Protein AF-A0A5N6K8E7-F1 (afdb_monomer)

pLDDT: mean 76.75, std 20.37, range [37.25, 95.69]

Solvent-accessible surface area (backbone atoms only — not comparable to full-atom values): 8879 Å² total; per-residue (Å²): 125,66,76,24,47,34,39,30,27,50,100,86,43,79,49,29,54,37,64,64,71,48,76,58,95,88,42,59,27,37,45,57,89,37,38,53,58,94,35,49,40,82,49,96,51,68,50,82,40,100,66,43,31,47,34,38,27,22,25,38,51,51,99,93,47,75,40,77,63,37,27,38,28,19,80,59,35,32,84,90,31,50,93,46,49,50,16,40,30,63,41,67,92,77,29,54,70,47,72,46,71,40,80,44,68,73,56,53,55,51,51,53,54,55,64,63,69,74,60,88,85,82,91,79,85,88,78,85,78,84,85,82,81,90,85,86,88,84,90,79,85,85,82,88,135

Sequence (145 aa):
MPSGKATATVNGRTIAETDNWEVVEGNVYFPPSSVKQAMLSKTDHSTHCPWKGDASYYTITFDKTELKNAAWYYPTPFEKAENIKDYVAFYKNLVDVKAEEKPSSTYLVKKLLIANQSHPQGTWPIAIRTEESALPTFDSSRAHD

Organism: Monilinia laxa (NCBI:txid61186)

Radius of gyration: 26.15 Å; Cα contacts (8 Å, |Δi|>4): 228; chains: 1; bounding box: 75×60×58 Å

Secondary structure (DSSP, 8-state):
----EEEEEETTEEEEEES--EEETTEEEE-GGGB-GGGEEEEEEEEEETTTEEEEEEEEEETTEEEEEEEEEEEE--GGGGGGBT-EEE-TTTSEEEEE----HHHHHHHHHHHHHS-SS------------------------

Foldseek 3Di:
DQQKKKFKDAPRDTQFIDSDWDADPNWTWGAPVRGNCVQWDWDPDWDQDPQFGIKTFTWGHDDPDIRPSQKIAACPTDPVNVVRHNTITGDCVRIPIDIDGDPDVVNVVVVVVVVVVPDDDDDDDDDPDDDDDDDDDDDDDDDDD

InterPro domains:
  IPR007361 Domain of unknown function DUF427 [PF04248] (7-92)
  IPR038694 Superfamily of unknown function DUF427 [G3DSA:2.170.150.40] (2-99)

Mean predicted aligned error: 14.02 Å

Nearest PDB structures (foldseek):
  3djm-assembly5_E  TM=9.424E-01  e=2.5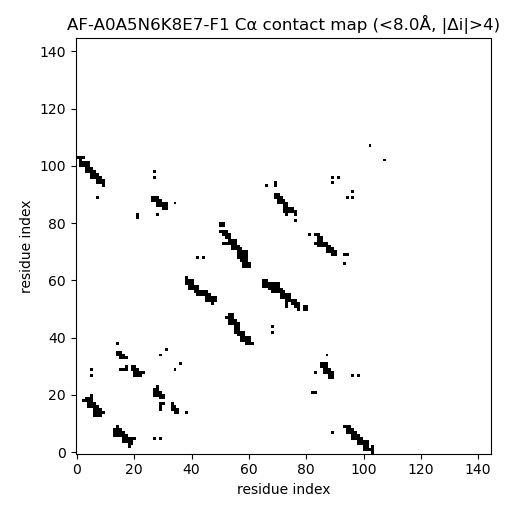10E-09  Cereibacter sphaeroides 2.4.1
  5ghv-assembly2_B  TM=3.524E-01  e=1.842E+00  Homo sapiens
  5tr6-assembly1_A  TM=5.517E-01  e=3.390E+00  Homo sapiens
  6zcs-assembly1_A  TM=5.738E-01  e=4.004E+00  Homo sapiens
  4i0s-assembly1_A  TM=5.413E-01  e=4.232E+00  Homo sapiens

Structure (mmCIF, N/CA/C/O backbone):
data_AF-A0A5N6K8E7-F1
#
_entry.id   AF-A0A5N6K8E7-F1
#
loop_
_atom_site.group_PDB
_atom_site.id
_atom_site.type_symbol
_atom_site.label_atom_id
_atom_site.label_alt_id
_atom_site.label_comp_id
_atom_site.label_asym_id
_atom_site.label_entity_id
_atom_site.label_seq_id
_atom_site.pdbx_PDB_ins_code
_atom_site.Cartn_x
_atom_site.Cartn_y
_atom_site.Cartn_z
_atom_site.occupancy
_atom_site.B_iso_or_equiv
_atom_site.auth_seq_id
_atom_site.auth_comp_id
_atom_site.auth_asym_id
_atom_site.auth_atom_id
_atom_site.pdbx_PDB_model_num
ATOM 1 N N . MET A 1 1 ? -6.939 -23.301 -1.308 1.00 45.84 1 MET A N 1
ATOM 2 C CA . MET A 1 1 ? -6.640 -21.857 -1.264 1.00 45.84 1 MET A CA 1
ATOM 3 C C . MET A 1 1 ? -6.804 -21.404 0.176 1.00 45.84 1 MET A C 1
ATOM 5 O O . MET A 1 1 ? -7.800 -21.811 0.775 1.00 45.84 1 MET A O 1
ATOM 9 N N . PRO A 1 2 ? -5.834 -20.700 0.779 1.00 49.16 2 PRO A N 1
ATOM 10 C CA . PRO A 1 2 ? -6.052 -20.104 2.093 1.00 49.16 2 PRO A CA 1
ATOM 11 C C . PRO A 1 2 ? -7.241 -19.140 1.975 1.00 49.16 2 PRO A C 1
ATOM 13 O O . PRO A 1 2 ? -7.201 -18.198 1.200 1.00 49.16 2 PRO A O 1
ATOM 16 N N . SER A 1 3 ? -8.342 -19.433 2.669 1.00 61.31 3 SER A N 1
ATOM 17 C CA . SER A 1 3 ? -9.577 -18.631 2.635 1.00 61.31 3 SER A CA 1
ATOM 18 C C . SER A 1 3 ? -9.526 -17.533 3.692 1.00 61.31 3 SER A C 1
ATOM 20 O O . SER A 1 3 ? -10.396 -17.430 4.557 1.00 61.31 3 SER A O 1
ATOM 22 N N . GLY A 1 4 ? -8.431 -16.784 3.691 1.00 76.50 4 GLY A N 1
ATOM 23 C CA . GLY A 1 4 ? -8.201 -15.724 4.652 1.00 76.50 4 GLY A CA 1
ATOM 24 C C . GLY A 1 4 ? -8.608 -14.349 4.131 1.00 76.50 4 GLY A C 1
ATOM 25 O O . GLY A 1 4 ? -9.130 -14.222 3.026 1.00 76.50 4 GLY A O 1
ATOM 26 N N . LYS A 1 5 ? -8.390 -13.320 4.945 1.00 89.19 5 LYS A N 1
ATOM 27 C CA . LYS A 1 5 ? -8.699 -11.932 4.598 1.00 89.19 5 LYS A CA 1
ATOM 28 C C . LYS A 1 5 ? -7.570 -11.025 5.063 1.00 89.19 5 LYS A C 1
ATOM 30 O O . LYS A 1 5 ? -7.159 -11.088 6.220 1.00 89.19 5 LYS A O 1
ATOM 35 N N . ALA A 1 6 ? -7.102 -10.164 4.171 1.00 92.25 6 ALA A N 1
ATOM 36 C CA . ALA A 1 6 ? -6.193 -9.085 4.493 1.00 92.25 6 ALA A CA 1
ATOM 37 C C . ALA A 1 6 ? -6.928 -7.744 4.456 1.00 92.25 6 ALA A C 1
ATOM 39 O O . ALA A 1 6 ? -7.671 -7.439 3.523 1.00 92.25 6 ALA A O 1
ATOM 40 N N . THR A 1 7 ? -6.696 -6.924 5.473 1.00 94.81 7 THR A N 1
ATOM 41 C CA . THR A 1 7 ? -7.268 -5.586 5.627 1.00 94.81 7 THR A CA 1
ATOM 42 C C . THR A 1 7 ? -6.200 -4.607 6.078 1.00 94.81 7 THR A C 1
ATOM 44 O O . THR A 1 7 ? -5.446 -4.891 7.008 1.00 94.81 7 THR A O 1
ATOM 47 N N . ALA A 1 8 ? -6.178 -3.436 5.453 1.00 94.62 8 ALA A N 1
ATOM 48 C CA . ALA A 1 8 ? -5.404 -2.285 5.887 1.00 94.62 8 ALA A CA 1
ATOM 49 C C . ALA A 1 8 ? -6.365 -1.165 6.304 1.00 94.62 8 ALA A C 1
ATOM 51 O O . ALA A 1 8 ? -7.261 -0.788 5.538 1.00 94.62 8 ALA A O 1
ATOM 52 N N . THR A 1 9 ? -6.190 -0.632 7.513 1.00 93.94 9 THR A N 1
ATOM 53 C CA . THR A 1 9 ? -7.042 0.423 8.072 1.00 93.94 9 THR A CA 1
ATOM 54 C C . THR A 1 9 ? -6.225 1.600 8.600 1.00 93.94 9 THR A C 1
ATOM 56 O O . THR A 1 9 ? -5.133 1.441 9.141 1.00 93.94 9 THR A O 1
ATOM 59 N N . VAL A 1 10 ? -6.775 2.805 8.445 1.00 91.31 10 VAL A N 1
ATOM 60 C CA . VAL A 1 10 ? -6.228 4.055 8.987 1.00 91.31 10 VAL A CA 1
ATOM 61 C C . VAL A 1 10 ? -7.325 4.714 9.808 1.00 91.31 10 VAL A C 1
ATOM 63 O O . VAL A 1 10 ? -8.428 4.920 9.302 1.00 91.31 10 VAL A O 1
ATOM 66 N N . ASN A 1 11 ? -7.056 5.004 11.087 1.00 87.69 11 ASN A N 1
ATOM 67 C CA . ASN A 1 11 ? -8.042 5.568 12.023 1.00 87.69 11 ASN A CA 1
ATOM 68 C C . ASN A 1 11 ? -9.398 4.821 12.015 1.00 87.69 11 ASN A C 1
ATOM 70 O O . ASN A 1 11 ? -10.461 5.432 12.098 1.00 87.69 11 ASN A O 1
ATOM 74 N N . GLY A 1 12 ? -9.370 3.492 11.856 1.00 87.38 12 GLY A N 1
ATOM 75 C CA . GLY A 1 12 ? -10.566 2.644 11.820 1.00 87.38 12 GLY A CA 1
ATOM 76 C C . GLY A 1 12 ? -11.328 2.605 10.487 1.00 87.38 12 GLY A C 1
ATOM 77 O O . GLY A 1 12 ? -12.317 1.882 10.399 1.00 87.38 12 GLY A O 1
ATOM 78 N N . ARG A 1 13 ? -10.893 3.313 9.430 1.00 89.81 13 ARG A N 1
ATOM 79 C CA . ARG A 1 13 ? -11.462 3.156 8.077 1.00 89.81 13 ARG A CA 1
ATOM 80 C C . ARG A 1 13 ? -10.570 2.294 7.191 1.00 89.81 13 ARG A C 1
ATOM 82 O O . ARG A 1 13 ? -9.359 2.485 7.118 1.00 89.81 13 ARG A O 1
ATOM 89 N N . T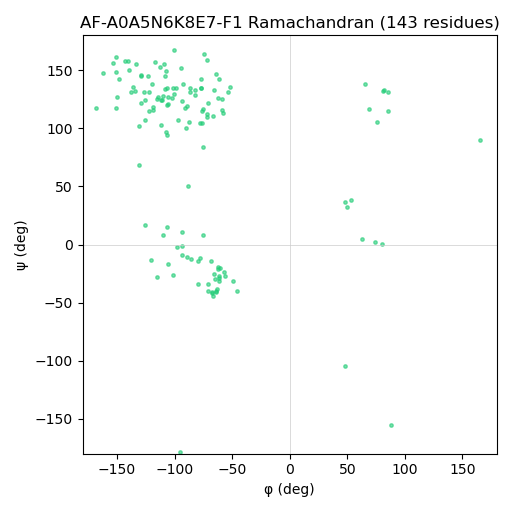HR A 1 14 ? -11.198 1.365 6.479 1.00 93.44 14 THR A N 1
ATOM 90 C CA . THR A 1 14 ? -10.534 0.456 5.540 1.00 93.44 14 THR A CA 1
ATOM 91 C C . THR A 1 14 ? -10.074 1.193 4.292 1.00 93.44 14 THR A C 1
ATOM 93 O O . THR A 1 14 ? -10.900 1.769 3.574 1.00 93.44 14 THR A O 1
ATOM 96 N N . ILE A 1 15 ? -8.771 1.128 4.023 1.00 93.88 15 ILE A N 1
ATOM 97 C CA . ILE A 1 15 ? -8.130 1.679 2.824 1.00 93.88 15 ILE A CA 1
ATOM 98 C C . ILE A 1 15 ? -7.818 0.596 1.785 1.00 93.88 15 ILE A C 1
ATOM 100 O O . ILE A 1 15 ? -7.795 0.892 0.593 1.00 93.88 15 ILE A O 1
ATOM 104 N N . ALA A 1 16 ? -7.635 -0.653 2.217 1.00 94.44 16 ALA A N 1
ATOM 105 C CA . ALA A 1 16 ? -7.494 -1.803 1.335 1.00 94.44 16 ALA A CA 1
ATOM 106 C C . ALA A 1 16 ? -8.075 -3.054 1.995 1.00 94.44 16 ALA A C 1
ATOM 108 O O . ALA A 1 16 ? -7.943 -3.239 3.207 1.00 94.44 16 ALA A O 1
ATOM 109 N N . GLU A 1 17 ? -8.721 -3.901 1.203 1.00 94.12 17 GLU A N 1
ATOM 110 C CA . GLU A 1 17 ? -9.298 -5.161 1.664 1.00 94.12 17 GLU A CA 1
ATOM 111 C C . GLU A 1 17 ? -9.281 -6.185 0.538 1.00 94.12 17 GLU A C 1
ATOM 113 O O . GLU A 1 17 ? -9.764 -5.906 -0.554 1.00 94.12 17 GLU A O 1
ATOM 118 N N . THR A 1 18 ? -8.725 -7.364 0.801 1.00 92.75 18 THR A N 1
ATOM 119 C CA . THR A 1 18 ? -8.586 -8.419 -0.202 1.00 92.75 18 THR A CA 1
ATOM 120 C C . THR A 1 18 ? -8.600 -9.796 0.449 1.00 92.75 18 THR A C 1
ATOM 122 O O . THR A 1 18 ? -8.139 -9.977 1.574 1.00 92.75 18 THR A O 1
ATOM 125 N N . ASP A 1 19 ? -9.108 -10.781 -0.269 1.00 89.56 19 ASP A N 1
ATOM 126 C CA . ASP A 1 19 ? -8.993 -12.211 0.016 1.00 89.56 19 ASP A CA 1
ATOM 127 C C . ASP A 1 19 ? -7.800 -12.853 -0.715 1.00 89.56 19 ASP A C 1
ATOM 129 O O . ASP A 1 19 ? -7.421 -13.982 -0.412 1.00 89.56 19 ASP A O 1
ATOM 133 N N . ASN A 1 20 ? -7.161 -12.109 -1.624 1.00 87.19 20 ASN A N 1
ATOM 134 C CA . ASN A 1 20 ? -5.932 -12.498 -2.308 1.00 87.19 20 ASN A CA 1
ATOM 135 C C . ASN A 1 20 ? -4.825 -11.460 -2.062 1.00 87.19 20 ASN A C 1
ATOM 137 O O . ASN A 1 20 ? -4.964 -10.301 -2.465 1.00 87.19 20 ASN A O 1
ATOM 141 N N . TRP A 1 21 ? -3.753 -11.855 -1.378 1.00 91.50 21 TRP A N 1
ATOM 142 C CA . TRP A 1 21 ? -2.602 -11.004 -1.070 1.00 91.50 21 TRP A CA 1
ATOM 143 C C . TRP A 1 21 ? -1.306 -11.806 -1.136 1.00 91.50 21 TRP A C 1
ATOM 145 O O . TRP A 1 21 ? -1.295 -13.019 -0.936 1.00 91.50 21 TRP A O 1
ATOM 155 N N . GLU A 1 22 ? -0.202 -11.097 -1.333 1.00 90.38 22 GLU A N 1
ATOM 156 C CA . GLU A 1 22 ? 1.141 -11.671 -1.327 1.00 90.38 22 GLU A CA 1
ATOM 157 C C . GLU A 1 22 ? 1.882 -11.243 -0.057 1.00 90.38 22 GLU A C 1
ATOM 159 O O . GLU A 1 22 ? 1.699 -10.128 0.440 1.00 90.38 22 GLU A O 1
ATOM 164 N N . VAL A 1 23 ? 2.728 -12.115 0.495 1.00 89.25 23 VAL A N 1
ATOM 165 C CA . VAL A 1 23 ? 3.568 -11.779 1.655 1.00 89.25 23 VAL A CA 1
ATOM 166 C C . VAL A 1 23 ? 5.032 -11.906 1.276 1.00 89.25 23 VAL A C 1
ATOM 168 O O . VAL A 1 23 ? 5.520 -13.000 1.006 1.00 89.25 23 VAL A O 1
ATOM 171 N N . VAL A 1 24 ? 5.756 -10.787 1.306 1.00 87.75 24 VAL A N 1
ATOM 172 C CA . VAL A 1 24 ? 7.191 -10.745 0.991 1.00 87.75 24 VAL A CA 1
ATOM 173 C C . VAL A 1 24 ? 7.928 -10.013 2.105 1.00 87.75 24 VAL A C 1
ATOM 175 O O . VAL A 1 24 ? 7.618 -8.862 2.418 1.00 87.75 24 VAL A O 1
ATOM 178 N N . GLU A 1 25 ? 8.900 -10.689 2.723 1.00 86.06 25 GLU A N 1
ATOM 179 C CA . GLU A 1 25 ? 9.685 -10.170 3.860 1.00 86.06 25 GLU A CA 1
ATOM 180 C C . GLU A 1 25 ? 8.801 -9.661 5.014 1.00 86.06 25 GLU A C 1
ATOM 182 O O . GLU A 1 25 ? 9.053 -8.624 5.623 1.00 86.06 25 GLU A O 1
ATOM 187 N N . GLY A 1 26 ? 7.701 -10.372 5.281 1.00 85.75 26 GLY A N 1
ATOM 188 C CA . GLY A 1 26 ? 6.741 -10.012 6.325 1.00 85.75 26 GLY A CA 1
ATOM 189 C C . GLY A 1 26 ? 5.841 -8.820 5.987 1.00 85.75 26 GLY A C 1
ATOM 190 O O . GLY A 1 26 ? 5.014 -8.447 6.821 1.00 85.75 26 GLY A O 1
ATOM 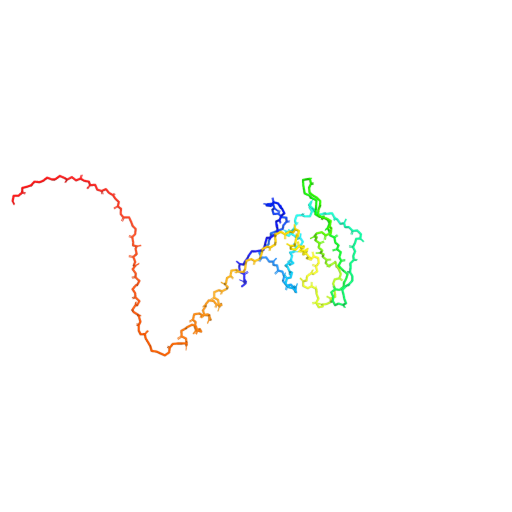191 N N . ASN A 1 27 ? 5.952 -8.230 4.794 1.00 91.25 27 ASN A N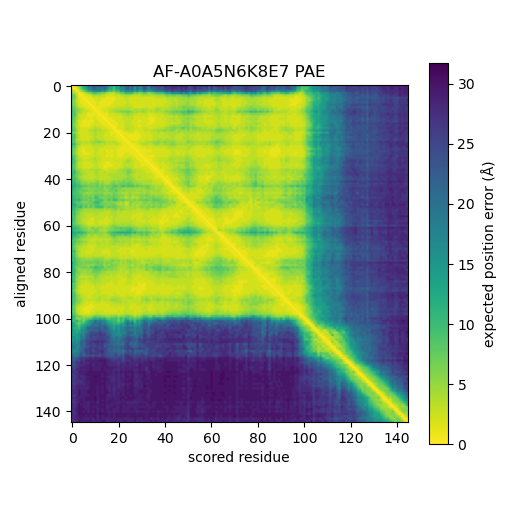 1
ATOM 192 C CA . ASN A 1 27 ? 5.050 -7.184 4.315 1.00 91.25 27 ASN A CA 1
ATOM 193 C C . ASN A 1 27 ? 3.904 -7.795 3.514 1.00 91.25 27 ASN A C 1
ATOM 195 O O . ASN A 1 27 ? 4.128 -8.700 2.715 1.00 91.25 27 ASN A O 1
ATOM 199 N N . VAL A 1 28 ? 2.695 -7.284 3.738 1.00 92.50 28 VAL A N 1
ATOM 200 C CA . VAL A 1 28 ? 1.480 -7.709 3.039 1.00 92.50 28 VAL A CA 1
ATOM 201 C C . VAL A 1 28 ? 1.272 -6.790 1.843 1.00 92.50 28 VAL A C 1
ATOM 203 O O . VAL A 1 28 ? 1.194 -5.571 2.006 1.00 92.50 28 VAL A O 1
ATOM 206 N N . TYR A 1 29 ? 1.191 -7.389 0.664 1.00 93.06 29 TYR A N 1
ATOM 207 C CA . TYR A 1 29 ? 1.018 -6.728 -0.619 1.00 93.06 29 TYR A CA 1
ATOM 208 C C . TYR A 1 29 ? -0.414 -6.940 -1.096 1.00 93.06 29 TYR A C 1
ATOM 210 O O . TYR A 1 29 ? -0.866 -8.072 -1.276 1.00 93.06 29 TYR A O 1
ATOM 218 N N . PHE A 1 30 ? -1.122 -5.835 -1.294 1.00 94.69 30 PHE A N 1
ATOM 219 C CA . PHE A 1 30 ? -2.509 -5.802 -1.731 1.00 94.69 30 PHE A CA 1
ATOM 220 C C . PHE A 1 30 ? -2.564 -5.546 -3.238 1.00 94.69 30 PHE A C 1
ATOM 222 O O . PHE A 1 30 ? -1.882 -4.633 -3.711 1.00 94.69 30 PHE A O 1
ATOM 229 N N . PRO A 1 31 ? -3.385 -6.283 -4.001 1.00 93.62 31 PRO A N 1
ATOM 230 C CA . PRO A 1 31 ? -3.546 -6.011 -5.419 1.00 93.62 31 PRO A CA 1
ATOM 231 C C . PRO A 1 31 ? -4.167 -4.620 -5.616 1.00 93.62 31 PRO A C 1
ATOM 233 O O . PRO A 1 31 ? -5.002 -4.193 -4.810 1.00 93.62 31 PRO A O 1
ATOM 236 N N . PRO A 1 32 ? -3.809 -3.903 -6.693 1.00 91.75 32 PRO A N 1
ATOM 237 C CA . PRO A 1 32 ? -4.222 -2.515 -6.893 1.00 91.75 32 PRO A CA 1
ATOM 238 C C . PRO A 1 32 ? -5.746 -2.346 -6.991 1.00 91.75 32 PRO A C 1
ATOM 240 O O . PRO A 1 32 ? -6.268 -1.303 -6.608 1.00 91.75 32 PRO A O 1
ATOM 243 N N . SER A 1 33 ? -6.468 -3.379 -7.440 1.00 92.31 33 SER A N 1
ATOM 244 C CA . SER A 1 33 ? -7.938 -3.418 -7.494 1.00 92.31 33 SER A CA 1
ATOM 245 C C . SER A 1 33 ? -8.609 -3.387 -6.120 1.00 92.31 33 SER A C 1
ATOM 247 O O . SER A 1 33 ? -9.752 -2.957 -5.999 1.00 92.31 33 SER A O 1
ATOM 249 N N . SER A 1 34 ? -7.905 -3.848 -5.089 1.00 93.50 34 SER A N 1
ATOM 250 C CA . SER A 1 34 ? -8.408 -3.981 -3.720 1.00 93.50 34 SER A CA 1
ATOM 251 C C . SER A 1 34 ? -8.092 -2.764 -2.848 1.00 93.50 34 SER A C 1
ATOM 253 O O . SER A 1 34 ? -8.453 -2.719 -1.670 1.00 93.50 34 SER A O 1
ATOM 255 N N . VAL A 1 35 ? -7.392 -1.776 -3.410 1.00 94.44 35 VAL A N 1
ATOM 256 C CA . VAL A 1 35 ? -6.899 -0.587 -2.717 1.00 94.44 35 VAL A CA 1
ATOM 257 C C . VAL A 1 35 ? -7.709 0.630 -3.151 1.00 94.44 35 VAL A C 1
ATOM 259 O O . VAL A 1 35 ? -7.923 0.873 -4.338 1.00 94.44 35 VAL A O 1
ATOM 262 N N . LYS A 1 36 ? -8.137 1.453 -2.192 1.00 93.38 36 LYS A N 1
ATOM 263 C CA . LYS A 1 36 ? -8.870 2.694 -2.466 1.00 93.38 36 LYS A CA 1
ATOM 264 C C . LYS A 1 36 ? -7.925 3.777 -2.979 1.00 93.38 36 LYS A C 1
ATOM 266 O O . LYS A 1 36 ? -7.494 4.645 -2.224 1.00 93.38 36 LYS A O 1
ATOM 271 N N . GLN A 1 37 ? -7.652 3.758 -4.282 1.00 89.00 37 GLN A N 1
ATOM 272 C CA . GLN A 1 37 ? -6.769 4.726 -4.945 1.00 89.00 37 GLN A CA 1
ATOM 273 C C . GLN A 1 37 ? -7.189 6.189 -4.738 1.00 89.00 37 GLN A C 1
ATOM 275 O O . GLN A 1 37 ? -6.332 7.058 -4.708 1.00 89.00 37 GLN A O 1
ATOM 280 N N . ALA A 1 38 ? -8.477 6.469 -4.509 1.00 90.19 38 ALA A N 1
ATOM 281 C CA . ALA A 1 38 ? -8.963 7.816 -4.191 1.00 90.19 38 ALA A CA 1
ATOM 282 C C . ALA A 1 38 ? -8.355 8.416 -2.904 1.00 90.19 38 ALA A C 1
ATOM 284 O O . ALA A 1 38 ? -8.397 9.626 -2.716 1.00 90.19 38 ALA A O 1
ATOM 285 N N . MET A 1 39 ? -7.810 7.578 -2.015 1.00 88.88 39 MET A N 1
ATOM 286 C CA . MET A 1 39 ? -7.132 7.996 -0.783 1.00 88.88 39 MET A CA 1
ATOM 287 C C . MET A 1 39 ? -5.605 8.035 -0.940 1.00 88.88 39 MET A C 1
ATOM 289 O O . MET A 1 39 ? -4.904 8.375 0.010 1.00 88.88 39 MET A O 1
ATOM 293 N N . LEU A 1 40 ? -5.078 7.657 -2.109 1.00 91.56 40 LEU A N 1
ATOM 294 C CA . LEU A 1 40 ? -3.649 7.581 -2.390 1.00 91.56 40 LEU A CA 1
ATOM 295 C C . LEU A 1 40 ? -3.236 8.682 -3.362 1.00 91.56 40 LEU A C 1
ATOM 297 O O . LEU A 1 40 ? -3.765 8.794 -4.464 1.00 91.56 40 LEU A O 1
ATOM 301 N N . SER A 1 41 ? -2.216 9.440 -2.981 1.00 91.94 41 SER A N 1
ATOM 302 C CA . SER A 1 41 ? -1.570 10.429 -3.839 1.00 91.94 41 SER A CA 1
ATOM 303 C C . SER A 1 41 ? -0.164 9.958 -4.180 1.00 91.94 41 SER A C 1
ATOM 305 O O . SER A 1 41 ? 0.618 9.660 -3.276 1.00 91.94 41 SER A O 1
ATOM 307 N N . LYS A 1 42 ? 0.164 9.866 -5.474 1.00 90.25 42 LYS A N 1
ATOM 308 C CA . LYS A 1 42 ? 1.527 9.535 -5.922 1.00 90.25 42 LYS A CA 1
ATOM 309 C C . LYS A 1 42 ? 2.503 10.599 -5.440 1.00 90.25 42 LYS A C 1
ATOM 311 O O . LYS A 1 42 ? 2.167 11.781 -5.429 1.00 90.25 42 LYS A O 1
ATOM 316 N N . THR A 1 43 ? 3.699 10.172 -5.065 1.00 90.81 43 THR A N 1
ATOM 317 C CA . THR A 1 43 ? 4.808 11.075 -4.764 1.00 90.81 43 THR A CA 1
ATOM 318 C C . THR A 1 43 ? 5.939 10.836 -5.756 1.00 90.81 43 THR A C 1
ATOM 320 O O . THR A 1 43 ? 6.060 9.750 -6.319 1.00 90.81 43 THR A O 1
ATOM 323 N N . ASP A 1 44 ? 6.802 11.834 -5.937 1.00 88.69 44 ASP A N 1
ATOM 324 C CA . ASP A 1 44 ? 8.045 11.689 -6.711 1.00 88.69 44 ASP A CA 1
ATOM 325 C C . ASP A 1 44 ? 9.130 10.919 -5.934 1.00 88.69 44 ASP A C 1
ATOM 327 O O . ASP A 1 44 ? 10.292 10.869 -6.334 1.00 88.69 44 ASP A O 1
ATOM 331 N N . HIS A 1 45 ? 8.779 10.348 -4.776 1.00 90.00 45 HIS A N 1
ATOM 332 C CA . HIS A 1 45 ? 9.710 9.589 -3.963 1.00 90.00 45 HIS A CA 1
ATOM 333 C C . HIS A 1 45 ? 9.816 8.161 -4.492 1.00 90.00 45 HIS A C 1
ATOM 335 O O . HIS A 1 45 ? 8.811 7.459 -4.635 1.00 90.00 45 HIS A O 1
ATOM 341 N N . SER A 1 46 ? 11.050 7.722 -4.720 1.00 91.31 46 SER A N 1
ATOM 342 C CA . SER A 1 46 ? 11.363 6.351 -5.095 1.00 91.31 46 SER A CA 1
ATOM 343 C C . SER A 1 46 ? 12.612 5.852 -4.381 1.00 91.31 46 SER A C 1
ATOM 345 O O . SER A 1 46 ? 13.526 6.625 -4.084 1.00 91.31 46 SER A O 1
ATOM 347 N N . THR A 1 47 ? 12.673 4.549 -4.126 1.00 91.62 47 THR A N 1
ATOM 348 C CA . THR A 1 47 ? 13.854 3.887 -3.561 1.00 91.62 47 THR A CA 1
ATOM 349 C C . THR A 1 47 ? 14.223 2.673 -4.397 1.00 91.62 47 THR A C 1
ATOM 351 O O . THR A 1 47 ? 13.358 1.996 -4.944 1.00 91.62 47 THR A O 1
ATOM 354 N N . HIS A 1 48 ? 15.519 2.394 -4.509 1.00 90.31 48 HIS A N 1
ATOM 355 C CA . HIS A 1 48 ? 16.009 1.292 -5.328 1.00 90.31 48 HIS A CA 1
ATOM 356 C C . HIS A 1 48 ? 16.357 0.078 -4.465 1.00 90.31 48 HIS A C 1
ATOM 358 O O . HIS A 1 48 ? 17.102 0.190 -3.489 1.00 90.31 48 HIS A O 1
ATOM 364 N N . CYS A 1 49 ? 15.844 -1.092 -4.841 1.00 88.44 49 CYS A N 1
ATOM 365 C CA . CYS A 1 49 ? 16.135 -2.368 -4.199 1.00 88.44 49 CYS A CA 1
ATOM 366 C C . CYS A 1 49 ? 16.881 -3.295 -5.179 1.00 88.44 49 CYS A C 1
ATOM 368 O O . CYS A 1 49 ? 16.319 -3.616 -6.227 1.00 88.44 49 CYS A O 1
ATOM 370 N N . PRO A 1 50 ? 18.066 -3.838 -4.823 1.00 86.25 50 PRO A N 1
ATOM 371 C CA . PRO A 1 50 ? 18.925 -4.589 -5.753 1.00 86.25 50 PRO A CA 1
ATOM 372 C C . PRO A 1 50 ? 18.279 -5.806 -6.422 1.00 86.25 50 PRO A C 1
ATOM 374 O O . PRO A 1 50 ? 18.745 -6.261 -7.461 1.00 86.25 50 PRO A O 1
ATOM 377 N N . TRP A 1 51 ? 17.237 -6.373 -5.812 1.00 85.62 51 TRP A N 1
ATOM 378 C CA . TRP A 1 51 ? 16.568 -7.574 -6.310 1.00 85.62 51 TRP A CA 1
ATOM 379 C C . TRP A 1 51 ? 15.081 -7.381 -6.618 1.00 85.62 51 TRP A C 1
ATOM 381 O O . TRP A 1 51 ? 14.497 -8.240 -7.273 1.00 85.62 51 TRP A O 1
ATOM 391 N N . LYS A 1 52 ? 14.477 -6.272 -6.173 1.00 83.44 52 LYS A N 1
ATOM 392 C CA . LYS A 1 52 ? 13.057 -5.967 -6.412 1.00 83.44 52 LYS A CA 1
ATOM 393 C C . LYS A 1 52 ? 12.841 -4.885 -7.462 1.00 83.44 52 LYS A C 1
ATOM 395 O O . LYS A 1 52 ? 11.731 -4.791 -7.955 1.00 83.44 52 LYS A O 1
ATOM 400 N N . GLY A 1 53 ? 13.859 -4.095 -7.799 1.00 90.81 53 GLY A N 1
ATOM 401 C CA . GLY A 1 53 ? 13.728 -2.931 -8.675 1.00 90.81 53 GLY A CA 1
ATOM 402 C C . GLY A 1 53 ? 13.367 -1.660 -7.905 1.00 90.81 53 GLY A C 1
ATOM 403 O O . GLY A 1 53 ? 13.663 -1.532 -6.712 1.00 90.81 53 GLY A O 1
ATOM 404 N N . ASP A 1 54 ? 12.738 -0.714 -8.597 1.00 92.00 54 ASP A N 1
ATOM 405 C CA . ASP A 1 54 ? 12.417 0.611 -8.067 1.00 92.00 54 ASP A CA 1
ATOM 406 C C . ASP A 1 54 ? 11.051 0.627 -7.374 1.00 92.00 54 ASP A C 1
ATOM 408 O O . ASP A 1 54 ? 10.013 0.359 -7.981 1.00 92.00 54 ASP A O 1
ATOM 412 N N . ALA A 1 55 ? 11.051 0.949 -6.083 1.00 92.81 55 ALA A N 1
ATOM 413 C CA . ALA A 1 55 ? 9.846 1.198 -5.312 1.00 92.81 55 ALA A CA 1
ATOM 414 C C . ALA A 1 55 ? 9.386 2.637 -5.543 1.00 92.81 55 ALA A C 1
ATOM 416 O O . ALA A 1 55 ? 10.176 3.571 -5.433 1.00 92.81 55 ALA A O 1
ATOM 417 N N . SER A 1 56 ? 8.101 2.818 -5.810 1.00 94.81 56 SER A N 1
ATOM 418 C CA . SER A 1 56 ? 7.416 4.109 -5.842 1.00 94.81 56 SER A CA 1
ATOM 419 C C . SER A 1 56 ? 6.516 4.243 -4.618 1.00 94.81 56 SER A C 1
ATOM 421 O O . SER A 1 56 ? 5.998 3.243 -4.120 1.00 94.81 56 SER A O 1
ATOM 423 N N . TYR A 1 57 ? 6.310 5.466 -4.133 1.00 95.12 57 TYR A N 1
ATOM 424 C CA . TYR A 1 57 ? 5.573 5.709 -2.892 1.00 95.12 57 TYR A CA 1
ATOM 425 C C . TYR A 1 57 ? 4.241 6.429 -3.122 1.00 95.12 57 TYR A C 1
ATOM 427 O O . TYR A 1 57 ? 4.048 7.182 -4.080 1.00 95.12 57 TYR A O 1
ATOM 435 N N . TYR A 1 58 ? 3.310 6.186 -2.203 1.00 94.44 58 TYR A N 1
ATOM 436 C CA . TYR A 1 58 ? 2.052 6.904 -2.082 1.00 94.44 58 TYR A CA 1
ATOM 437 C C . TYR A 1 58 ? 1.962 7.577 -0.714 1.00 94.44 58 TYR A C 1
ATOM 439 O O . TYR A 1 58 ? 2.267 6.988 0.327 1.00 94.44 58 TYR A O 1
ATOM 447 N N . THR A 1 59 ? 1.468 8.807 -0.720 1.00 93.62 59 THR A N 1
ATOM 448 C CA . THR A 1 59 ? 0.954 9.483 0.469 1.00 93.62 59 THR A CA 1
ATOM 449 C C . THR A 1 59 ? -0.514 9.120 0.639 1.00 93.62 59 THR A C 1
ATOM 451 O O . THR A 1 59 ? -1.285 9.197 -0.317 1.00 93.62 59 THR A O 1
ATOM 454 N N . ILE A 1 60 ? -0.903 8.714 1.847 1.00 92.44 60 ILE A N 1
ATOM 455 C CA . ILE A 1 60 ? -2.302 8.425 2.170 1.00 92.44 60 ILE A CA 1
ATOM 456 C C . ILE A 1 60 ? -2.923 9.709 2.702 1.00 92.44 60 ILE A C 1
ATOM 458 O O . ILE A 1 60 ? -2.503 10.213 3.745 1.00 92.44 60 ILE A O 1
ATOM 462 N N . THR A 1 61 ? -3.928 10.223 2.006 1.00 90.25 61 THR A N 1
ATOM 463 C CA . THR A 1 61 ? -4.676 11.406 2.429 1.00 90.25 61 THR A CA 1
ATOM 464 C C . THR A 1 61 ? -6.085 10.986 2.791 1.00 90.25 61 THR A C 1
ATOM 466 O O . THR A 1 61 ? -6.798 10.362 2.005 1.00 90.25 61 THR A O 1
ATOM 469 N N . PHE A 1 62 ? -6.487 11.314 4.011 1.00 84.25 62 PHE A N 1
ATOM 470 C CA . PHE A 1 62 ? -7.746 10.860 4.559 1.00 84.25 62 PHE A CA 1
ATOM 471 C C . PHE A 1 62 ? -8.306 11.866 5.566 1.00 84.25 62 PHE A C 1
ATOM 473 O O . PHE A 1 62 ? -7.709 12.106 6.612 1.00 84.25 62 PHE A O 1
ATOM 480 N N . ASP A 1 63 ? -9.474 12.436 5.265 1.00 84.00 63 ASP A N 1
ATOM 481 C CA . ASP A 1 63 ? -10.081 13.544 6.014 1.00 84.00 63 ASP A CA 1
ATOM 482 C C . ASP A 1 63 ? -9.073 14.681 6.289 1.00 84.00 63 ASP A C 1
ATOM 484 O O . ASP A 1 63 ? -8.740 15.450 5.393 1.00 84.00 63 ASP A O 1
ATOM 488 N N . LYS A 1 64 ? -8.584 14.787 7.531 1.00 84.69 64 LYS A N 1
ATOM 489 C CA . LYS A 1 64 ? -7.593 15.780 7.987 1.00 84.69 64 LYS A CA 1
ATOM 490 C C . LYS A 1 64 ? -6.225 15.157 8.293 1.00 84.69 64 LYS A C 1
ATOM 492 O O . LYS A 1 64 ? -5.365 15.813 8.873 1.00 84.69 64 LYS A O 1
ATOM 497 N N . THR A 1 65 ? -6.042 13.883 7.964 1.00 85.44 65 THR A N 1
ATOM 498 C CA . THR A 1 65 ? -4.819 13.117 8.190 1.00 85.44 65 THR A CA 1
ATOM 499 C C . THR A 1 65 ? -4.090 12.926 6.867 1.00 85.44 65 THR A C 1
ATOM 501 O O . THR A 1 65 ? -4.652 12.422 5.897 1.00 85.44 65 THR A O 1
ATOM 504 N N . GLU A 1 66 ? -2.816 13.298 6.845 1.00 91.00 66 GLU A N 1
ATOM 505 C CA . GLU A 1 66 ? -1.906 13.034 5.737 1.00 91.00 66 GLU A CA 1
ATOM 506 C C . GLU A 1 66 ? -0.756 12.166 6.252 1.00 91.00 66 GLU A C 1
ATOM 508 O O . GLU A 1 66 ? -0.013 12.568 7.147 1.00 91.00 66 GLU A O 1
ATOM 513 N N . LEU A 1 67 ? -0.619 10.962 5.699 1.00 91.81 67 LEU A N 1
ATOM 514 C CA . LEU A 1 67 ? 0.463 10.035 6.012 1.00 91.81 67 LEU A CA 1
ATOM 515 C C . LEU A 1 67 ? 1.415 9.984 4.818 1.00 91.81 67 LEU A C 1
ATOM 517 O O . LEU A 1 67 ? 1.177 9.280 3.831 1.00 91.81 67 LEU A O 1
ATOM 521 N N . LYS A 1 68 ? 2.489 10.769 4.897 1.00 93.00 68 LYS A N 1
ATOM 522 C CA . LYS A 1 68 ? 3.480 10.892 3.822 1.00 93.00 68 LYS A CA 1
ATOM 523 C C . LYS A 1 68 ? 4.230 9.585 3.605 1.00 93.00 68 LYS A C 1
ATOM 525 O O . LYS A 1 68 ? 4.711 8.994 4.568 1.00 93.00 68 LYS A O 1
ATOM 530 N N . ASN A 1 69 ? 4.352 9.178 2.338 1.00 92.06 69 ASN A N 1
ATOM 531 C CA . ASN A 1 69 ? 5.046 7.952 1.924 1.00 92.06 69 ASN A CA 1
ATOM 532 C C . ASN A 1 69 ? 4.599 6.709 2.718 1.00 92.06 69 ASN A C 1
ATOM 534 O O . ASN A 1 69 ? 5.402 5.826 2.992 1.00 92.06 69 ASN A O 1
ATOM 538 N N . ALA A 1 70 ? 3.331 6.650 3.133 1.00 93.62 70 ALA A N 1
ATOM 539 C CA . ALA A 1 70 ? 2.821 5.600 4.013 1.00 93.62 70 ALA A CA 1
ATOM 540 C C . ALA A 1 70 ? 2.537 4.270 3.299 1.00 93.62 70 ALA A C 1
ATOM 542 O O . ALA A 1 70 ? 2.330 3.248 3.960 1.00 93.62 70 ALA A O 1
ATOM 543 N N . ALA A 1 71 ? 2.553 4.273 1.968 1.00 94.50 71 ALA A N 1
ATOM 544 C CA . ALA A 1 71 ? 2.463 3.075 1.153 1.00 94.50 71 ALA A CA 1
ATOM 545 C C . ALA A 1 71 ? 3.515 3.090 0.041 1.00 94.50 71 ALA A C 1
ATOM 547 O O . ALA A 1 71 ? 3.961 4.157 -0.383 1.00 94.50 71 ALA A O 1
ATOM 548 N N . TRP A 1 72 ? 3.897 1.910 -0.439 1.00 95.19 72 TRP A N 1
ATOM 549 C CA . TRP A 1 72 ? 4.821 1.747 -1.560 1.00 95.19 72 TRP A CA 1
ATOM 550 C C . TRP A 1 72 ? 4.386 0.603 -2.474 1.00 95.19 72 TRP A C 1
ATOM 552 O O . TRP A 1 72 ? 3.635 -0.284 -2.072 1.00 95.19 72 TRP A O 1
ATOM 562 N N . TYR A 1 73 ? 4.853 0.638 -3.716 1.00 94.62 73 TYR A N 1
ATOM 563 C CA . TYR A 1 73 ? 4.575 -0.360 -4.744 1.00 94.62 73 TYR A CA 1
ATOM 564 C C . TYR A 1 73 ? 5.736 -0.440 -5.734 1.00 94.62 73 TYR A C 1
ATOM 566 O O . TYR A 1 73 ? 6.535 0.491 -5.835 1.00 94.62 73 TYR A O 1
ATOM 574 N N . TYR A 1 74 ? 5.817 -1.538 -6.481 1.00 93.38 74 TYR A N 1
ATOM 575 C CA . TYR A 1 74 ? 6.828 -1.732 -7.519 1.00 93.38 74 TYR A CA 1
ATOM 576 C C . TYR A 1 74 ? 6.151 -1.732 -8.899 1.00 93.38 74 TYR A C 1
ATOM 578 O O . TYR A 1 74 ? 5.528 -2.736 -9.248 1.00 93.38 74 TYR A O 1
ATOM 586 N N . PRO A 1 75 ? 6.232 -0.638 -9.685 1.00 91.38 75 PRO A N 1
ATOM 587 C CA . PRO A 1 75 ? 5.659 -0.595 -11.037 1.00 91.38 75 PRO A CA 1
ATOM 588 C C . PRO A 1 75 ? 6.438 -1.462 -12.036 1.00 91.38 75 PRO A C 1
ATOM 590 O O . PRO A 1 75 ? 5.872 -2.057 -12.954 1.00 91.38 75 PRO A O 1
ATOM 593 N N . THR A 1 76 ? 7.755 -1.551 -11.852 1.00 90.25 76 THR A N 1
ATOM 594 C CA . THR A 1 76 ? 8.673 -2.296 -12.721 1.00 90.25 76 THR A CA 1
ATOM 595 C C . THR A 1 76 ? 9.586 -3.194 -11.884 1.00 90.25 76 THR A C 1
ATOM 597 O O . THR A 1 76 ? 10.782 -2.910 -11.769 1.00 90.25 76 THR A O 1
ATOM 600 N N . PRO A 1 77 ? 9.042 -4.244 -11.238 1.00 90.69 77 PRO A N 1
ATOM 601 C CA . PRO A 1 77 ? 9.866 -5.159 -10.470 1.00 90.69 77 PRO A CA 1
ATOM 602 C C . PRO A 1 77 ? 10.728 -6.043 -11.375 1.00 90.69 77 PRO A C 1
ATOM 604 O O . PRO A 1 77 ? 10.410 -6.255 -12.545 1.00 90.69 77 PRO A O 1
ATOM 607 N N . PHE A 1 78 ? 11.809 -6.592 -10.823 1.00 89.19 78 PHE A N 1
ATOM 608 C CA . PHE A 1 78 ? 12.583 -7.645 -11.493 1.00 89.19 78 PHE A CA 1
ATOM 609 C C . PHE A 1 78 ? 11.847 -8.992 -11.463 1.00 89.19 78 PHE A C 1
ATOM 611 O O . PHE A 1 78 ? 10.970 -9.188 -10.627 1.00 89.19 78 PHE A O 1
ATOM 618 N N . GLU A 1 79 ? 12.262 -9.946 -12.310 1.00 86.88 79 GLU A N 1
ATOM 619 C CA . GLU A 1 79 ? 11.641 -11.283 -12.461 1.00 86.88 79 GLU A CA 1
ATOM 620 C C . GLU A 1 79 ? 11.339 -11.975 -11.122 1.00 86.88 79 GLU A C 1
ATOM 622 O O . GLU A 1 79 ? 10.279 -12.562 -10.922 1.00 86.88 79 GLU A O 1
ATOM 627 N N . LYS A 1 80 ? 12.248 -11.856 -10.148 1.00 82.81 80 LYS A N 1
ATOM 628 C CA . LYS A 1 80 ? 12.099 -12.477 -8.820 1.00 82.81 80 LYS A CA 1
ATOM 629 C C . LYS A 1 80 ? 10.983 -11.876 -7.956 1.00 82.81 80 LYS A C 1
ATOM 631 O O . LYS A 1 80 ? 10.644 -12.465 -6.935 1.00 82.81 80 LYS A O 1
ATOM 636 N N . ALA A 1 81 ? 10.468 -10.708 -8.323 1.00 87.00 81 ALA A N 1
ATOM 637 C CA . ALA A 1 81 ? 9.438 -9.959 -7.612 1.00 87.00 81 ALA A CA 1
ATOM 638 C C . ALA A 1 81 ? 8.235 -9.625 -8.520 1.00 87.00 81 ALA A C 1
ATOM 640 O O . ALA A 1 81 ? 7.424 -8.765 -8.183 1.00 87.00 81 ALA A O 1
ATOM 641 N N . GLU A 1 82 ? 8.086 -10.294 -9.668 1.00 89.31 82 GLU A N 1
ATOM 642 C CA . GLU A 1 82 ? 6.957 -10.059 -10.580 1.00 89.31 82 GLU A CA 1
ATOM 643 C C . GLU A 1 82 ? 5.596 -10.359 -9.948 1.00 89.31 82 GLU A C 1
ATOM 645 O O . GLU A 1 82 ? 4.607 -9.710 -10.284 1.00 89.31 82 GLU A O 1
ATOM 650 N N . ASN A 1 83 ? 5.542 -11.282 -8.985 1.00 86.50 83 ASN A N 1
ATOM 651 C CA . ASN A 1 83 ? 4.315 -11.616 -8.262 1.00 86.50 83 ASN A CA 1
ATOM 652 C C . ASN A 1 83 ? 3.739 -10.434 -7.458 1.00 86.50 83 ASN A C 1
ATOM 654 O O . ASN A 1 83 ? 2.549 -10.436 -7.166 1.00 86.50 83 ASN A O 1
ATOM 658 N N . ILE A 1 84 ? 4.549 -9.418 -7.132 1.00 91.19 84 ILE A N 1
ATOM 659 C CA . ILE A 1 84 ? 4.116 -8.201 -6.421 1.00 91.19 84 ILE A CA 1
ATOM 660 C C . ILE A 1 84 ? 4.051 -6.963 -7.328 1.00 91.19 84 ILE A C 1
ATOM 662 O O . ILE A 1 84 ? 3.986 -5.835 -6.832 1.00 91.19 84 ILE A O 1
ATOM 666 N N . LYS A 1 85 ? 4.078 -7.142 -8.653 1.00 92.25 85 LYS A N 1
ATOM 667 C CA . LYS A 1 85 ? 4.002 -6.034 -9.610 1.00 92.25 85 LYS A CA 1
ATOM 668 C C . LYS A 1 85 ? 2.718 -5.232 -9.431 1.00 92.25 85 LYS A C 1
ATOM 670 O O . LYS A 1 85 ? 1.630 -5.787 -9.509 1.00 92.25 85 LYS A O 1
ATOM 675 N N . ASP A 1 86 ? 2.861 -3.924 -9.229 1.00 92.62 86 ASP A N 1
ATOM 676 C CA . ASP A 1 86 ? 1.774 -2.978 -8.945 1.00 92.62 86 ASP A CA 1
ATOM 677 C C . ASP A 1 86 ? 1.002 -3.243 -7.639 1.00 92.62 86 ASP A C 1
ATOM 679 O O . ASP A 1 86 ? 0.043 -2.530 -7.330 1.00 92.62 86 ASP A O 1
ATOM 683 N N . TYR A 1 87 ? 1.424 -4.221 -6.832 1.00 94.44 87 TYR A N 1
ATOM 684 C CA . TYR A 1 87 ? 0.814 -4.452 -5.532 1.00 94.44 87 TYR A CA 1
ATOM 685 C C . TYR A 1 87 ? 1.310 -3.403 -4.543 1.00 94.44 87 TYR A C 1
ATOM 687 O O . TYR A 1 87 ? 2.481 -3.018 -4.527 1.00 94.44 87 TYR A O 1
ATOM 695 N N . VAL A 1 88 ? 0.400 -2.965 -3.681 1.00 95.69 88 VAL A N 1
ATOM 696 C CA . VAL A 1 88 ? 0.636 -1.904 -2.710 1.00 95.69 88 VAL A CA 1
ATOM 697 C C . VAL A 1 88 ? 0.856 -2.518 -1.336 1.00 95.69 88 VAL A C 1
ATOM 699 O O . VAL A 1 88 ? 0.021 -3.277 -0.847 1.00 95.69 88 VAL A O 1
ATOM 702 N N . ALA A 1 89 ? 1.965 -2.168 -0.697 1.00 94.81 89 ALA A N 1
ATOM 703 C CA . ALA A 1 89 ? 2.240 -2.475 0.699 1.00 94.81 89 ALA A CA 1
ATOM 704 C C . ALA A 1 89 ? 2.181 -1.202 1.552 1.00 94.81 89 ALA A C 1
ATOM 706 O O . ALA A 1 89 ? 2.363 -0.090 1.054 1.00 94.81 89 ALA A O 1
ATOM 707 N N . PHE A 1 90 ? 1.911 -1.372 2.847 1.00 94.88 90 PHE A N 1
ATOM 708 C CA . PHE A 1 90 ? 1.700 -0.277 3.794 1.00 94.88 90 PHE A CA 1
ATOM 709 C C . PHE A 1 90 ? 2.667 -0.358 4.973 1.00 94.88 90 PHE A C 1
ATOM 711 O O . PHE A 1 90 ? 2.976 -1.442 5.477 1.00 94.88 90 PHE A O 1
ATOM 718 N N . TYR A 1 91 ? 3.101 0.804 5.461 1.00 92.62 91 TYR A N 1
ATOM 719 C CA . TYR A 1 91 ? 3.952 0.899 6.643 1.00 92.62 91 TYR A CA 1
ATOM 720 C C . TYR A 1 91 ? 3.145 0.570 7.901 1.00 92.62 91 TYR A C 1
ATOM 722 O O . TYR A 1 91 ? 2.273 1.337 8.305 1.00 92.62 91 TYR A O 1
ATOM 730 N N . LYS A 1 92 ? 3.460 -0.556 8.553 1.00 90.00 92 LYS A N 1
ATOM 731 C CA . LYS A 1 92 ? 2.727 -1.068 9.730 1.00 90.00 92 LYS A CA 1
ATOM 732 C C . LYS A 1 92 ? 2.749 -0.138 10.950 1.00 90.00 92 LYS A C 1
ATOM 734 O O . LYS A 1 92 ? 1.928 -0.280 11.846 1.00 90.00 92 LYS A O 1
ATOM 739 N N . ASN A 1 93 ? 3.695 0.798 11.007 1.00 89.94 93 ASN A N 1
ATOM 740 C CA . ASN A 1 93 ? 3.764 1.831 12.044 1.00 89.94 93 ASN A CA 1
ATOM 741 C C . ASN A 1 93 ? 2.807 3.010 11.792 1.00 89.94 93 ASN A C 1
ATOM 743 O O . ASN A 1 93 ? 2.598 3.811 12.697 1.00 89.94 93 ASN A O 1
ATOM 747 N N . LEU A 1 94 ? 2.256 3.135 10.580 1.00 91.31 94 LEU A N 1
ATOM 748 C CA . LEU A 1 94 ? 1.323 4.199 10.184 1.00 91.31 94 LEU A CA 1
ATOM 749 C C . LEU A 1 94 ? -0.074 3.659 9.846 1.00 91.31 94 LEU A C 1
ATOM 751 O O . LEU A 1 94 ? -1.063 4.375 9.984 1.00 91.31 94 LEU A O 1
ATOM 755 N N . VAL A 1 95 ? -0.150 2.408 9.394 1.00 92.56 95 VAL A N 1
ATOM 756 C CA . VAL A 1 95 ? -1.366 1.736 8.935 1.00 92.56 95 VAL A CA 1
ATOM 757 C C . VAL A 1 95 ? -1.522 0.427 9.698 1.00 92.56 95 VAL A C 1
ATOM 759 O O . VAL A 1 95 ? -0.587 -0.371 9.763 1.00 92.56 95 VAL A O 1
ATOM 762 N N . ASP A 1 96 ? -2.714 0.174 10.235 1.00 93.88 96 ASP A N 1
ATOM 763 C CA . ASP A 1 96 ? -3.034 -1.104 10.869 1.00 93.88 96 ASP A CA 1
ATOM 764 C C . ASP A 1 96 ? -3.311 -2.143 9.777 1.00 93.88 96 ASP A C 1
ATOM 766 O O . ASP A 1 96 ? -4.347 -2.107 9.108 1.00 93.88 96 ASP A O 1
ATOM 770 N N . VAL A 1 97 ? -2.340 -3.031 9.559 1.00 93.94 97 VAL A N 1
ATOM 771 C CA . VAL A 1 97 ? -2.393 -4.098 8.553 1.00 93.94 97 VAL A CA 1
ATOM 772 C C . VAL A 1 97 ? -2.592 -5.435 9.251 1.00 93.94 97 VAL A C 1
ATOM 774 O O . VAL A 1 97 ? -1.743 -5.872 10.029 1.00 93.94 97 VAL A O 1
ATOM 777 N N . LYS A 1 98 ? -3.687 -6.116 8.920 1.00 91.94 98 LYS A N 1
ATOM 778 C CA . LYS A 1 98 ? -4.024 -7.451 9.420 1.00 91.94 98 LYS A CA 1
ATOM 779 C C . LYS A 1 98 ? -4.200 -8.393 8.243 1.00 91.94 98 LYS A C 1
ATOM 781 O O . LYS A 1 98 ? -4.899 -8.055 7.296 1.00 91.94 98 LYS A O 1
ATOM 786 N N . ALA A 1 99 ? -3.561 -9.553 8.307 1.00 88.81 99 ALA A N 1
ATOM 787 C CA . ALA A 1 99 ? -3.752 -10.645 7.364 1.00 88.81 99 ALA A CA 1
ATOM 788 C C . ALA A 1 99 ? -4.095 -11.891 8.175 1.00 88.81 99 ALA A C 1
ATOM 790 O O . ALA A 1 99 ? -3.253 -12.425 8.896 1.00 88.81 99 ALA A O 1
ATOM 791 N N . GLU A 1 100 ? -5.354 -12.303 8.112 1.00 81.50 100 GLU A N 1
ATOM 792 C CA . GLU A 1 100 ? -5.848 -13.485 8.802 1.00 81.50 100 GLU A CA 1
ATOM 793 C C . GLU A 1 100 ? -5.854 -14.644 7.819 1.00 81.50 100 GLU A C 1
ATOM 795 O O . GLU A 1 100 ? -6.696 -14.708 6.926 1.00 81.50 100 GLU A O 1
ATOM 800 N N . GLU A 1 101 ? -4.927 -15.583 7.973 1.00 68.75 101 GLU A N 1
ATOM 801 C CA . GLU A 1 101 ? -5.007 -16.858 7.273 1.00 68.75 101 GLU A CA 1
ATOM 802 C C . GLU A 1 101 ? -6.054 -17.728 7.977 1.00 68.75 101 GLU A C 1
ATOM 804 O O . GLU A 1 101 ? -5.855 -18.137 9.125 1.00 68.75 101 GLU A O 1
ATOM 809 N N . LYS A 1 102 ? -7.170 -18.067 7.312 1.00 52.56 102 LYS A N 1
ATOM 810 C CA . LYS A 1 102 ? -7.985 -19.178 7.819 1.00 52.56 102 LYS A CA 1
ATOM 811 C C . LYS A 1 102 ? -7.116 -20.430 7.774 1.00 52.56 102 LYS A C 1
ATOM 813 O O . LYS A 1 102 ? -6.590 -20.737 6.697 1.00 52.56 102 LYS A O 1
ATOM 818 N N . PRO A 1 103 ? -6.965 -21.170 8.888 1.00 48.44 103 PRO A N 1
ATOM 819 C CA . PRO A 1 103 ? -6.192 -22.393 8.869 1.00 48.44 103 PRO A CA 1
ATOM 820 C C . PRO A 1 103 ? -6.817 -23.316 7.828 1.00 48.44 103 PRO A C 1
ATOM 822 O O . PRO A 1 103 ? -7.963 -23.749 7.956 1.00 48.44 103 PRO A O 1
ATOM 825 N N . SER A 1 104 ? -6.066 -23.573 6.757 1.00 48.44 104 SER A N 1
ATOM 826 C CA . SER A 1 104 ? -6.457 -24.550 5.752 1.00 48.44 104 SER A CA 1
ATOM 827 C C . SER A 1 104 ? -6.728 -25.869 6.473 1.00 48.44 104 SER A C 1
ATOM 829 O O . SER A 1 104 ? -5.916 -26.302 7.293 1.00 48.44 104 SER A O 1
ATOM 831 N N . SER A 1 105 ? -7.865 -26.504 6.185 1.00 51.41 105 SER A N 1
ATOM 832 C CA . SER A 1 105 ? -8.284 -27.772 6.802 1.00 51.41 105 SER A CA 1
ATOM 833 C C . SER A 1 105 ? -7.164 -28.832 6.773 1.00 51.41 105 SER A C 1
ATOM 835 O O . SER A 1 105 ? -6.982 -29.573 7.736 1.00 51.41 105 SER A O 1
ATOM 837 N N . THR A 1 106 ? -6.303 -28.804 5.745 1.00 52.06 106 THR A N 1
ATOM 838 C CA . THR A 1 106 ? -5.102 -29.647 5.602 1.00 52.06 106 THR A CA 1
ATOM 839 C C . THR A 1 106 ? -4.051 -29.442 6.708 1.00 52.06 106 THR A C 1
ATOM 841 O O . THR A 1 106 ? -3.335 -30.376 7.065 1.00 52.06 106 THR A O 1
ATOM 844 N N . TYR A 1 107 ? -3.934 -28.236 7.265 1.00 46.34 107 TYR A N 1
ATOM 845 C CA . TYR A 1 107 ? -3.023 -27.930 8.373 1.00 46.34 107 TYR A CA 1
ATOM 846 C C . TYR A 1 107 ? -3.602 -28.383 9.719 1.00 46.34 107 TYR A C 1
ATOM 848 O O . TYR A 1 107 ? -2.851 -28.852 10.573 1.00 46.34 107 TYR A O 1
ATOM 856 N N . LEU A 1 108 ? -4.930 -28.324 9.892 1.00 51.50 108 LEU A N 1
ATOM 857 C CA . LEU A 1 108 ? -5.612 -28.836 11.086 1.00 51.50 108 LEU A CA 1
ATOM 858 C C . LEU A 1 108 ? -5.504 -30.360 11.188 1.00 51.50 108 LEU A C 1
ATOM 860 O O . LEU A 1 108 ? -5.144 -30.856 12.252 1.00 51.50 108 LEU A O 1
ATOM 864 N N . VAL A 1 109 ? -5.708 -31.099 10.090 1.00 53.56 109 VAL A N 1
ATOM 865 C CA . VAL A 1 109 ? -5.526 -32.564 10.109 1.00 53.56 109 VAL A CA 1
ATOM 866 C C . VAL A 1 109 ? -4.082 -32.958 10.411 1.00 53.56 109 VAL A C 1
ATOM 868 O O . VAL A 1 109 ? -3.869 -33.877 11.192 1.00 53.56 109 VAL A O 1
ATOM 871 N N . LYS A 1 110 ? -3.080 -32.231 9.894 1.00 49.06 110 LYS A N 1
ATOM 872 C CA . LYS A 1 110 ? -1.666 -32.483 10.225 1.00 49.06 110 LYS A CA 1
ATOM 873 C C . LYS A 1 110 ? -1.341 -32.150 11.687 1.00 49.06 110 LYS A C 1
ATOM 875 O O . LYS A 1 110 ? -0.658 -32.936 12.334 1.00 49.06 110 LYS A O 1
ATOM 880 N N . LYS A 1 111 ? -1.859 -31.043 12.241 1.00 48.88 111 LYS A N 1
ATOM 881 C CA . LYS A 1 111 ? -1.683 -30.694 13.667 1.00 48.88 111 LYS A CA 1
ATOM 882 C C . LYS A 1 111 ? -2.343 -31.717 14.597 1.00 48.88 111 LYS A C 1
ATOM 884 O O . LYS A 1 111 ? -1.741 -32.081 15.601 1.00 48.88 111 LYS A O 1
ATOM 889 N N . LEU A 1 112 ? -3.534 -32.208 14.245 1.00 52.84 112 LEU A N 1
ATOM 890 C CA . LEU A 1 112 ? -4.237 -33.247 15.002 1.00 52.84 112 LEU A CA 1
ATOM 891 C C . LEU A 1 112 ? -3.494 -34.593 14.933 1.00 52.84 112 LEU A C 1
ATOM 893 O O . LEU A 1 112 ? -3.343 -35.261 15.953 1.00 52.84 112 LEU A O 1
ATOM 897 N N . LEU A 1 113 ? -2.959 -34.961 13.760 1.00 53.59 113 LEU A N 1
ATOM 898 C CA . LEU A 1 113 ? -2.158 -36.179 13.598 1.00 53.59 113 LEU A CA 1
ATOM 899 C C . LEU A 1 113 ? -0.862 -36.132 14.418 1.00 53.59 113 LEU A C 1
ATOM 901 O O . LEU A 1 113 ? -0.470 -37.138 15.000 1.00 53.59 113 LEU A O 1
ATOM 905 N N . ILE A 1 114 ? -0.183 -34.981 14.457 1.00 55.41 114 ILE A N 1
ATOM 906 C CA . ILE A 1 114 ? 1.061 -34.805 15.221 1.00 55.41 114 ILE A CA 1
ATOM 907 C C . ILE A 1 114 ? 0.768 -34.798 16.729 1.00 55.41 114 ILE A C 1
ATOM 909 O O . ILE A 1 114 ? 1.490 -35.431 17.489 1.00 55.41 114 ILE A O 1
ATOM 913 N N . ALA A 1 115 ? -0.322 -34.162 17.172 1.00 57.25 115 ALA A N 1
ATOM 914 C CA . ALA A 1 115 ? -0.721 -34.157 18.582 1.00 57.25 115 ALA A CA 1
ATOM 915 C C . ALA A 1 115 ? -1.114 -35.554 19.110 1.00 57.25 115 ALA A C 1
ATOM 917 O O . ALA A 1 115 ? -0.899 -35.843 20.287 1.00 57.25 115 ALA A O 1
ATOM 918 N N . ASN A 1 116 ? -1.640 -36.433 18.247 1.00 52.00 116 ASN A N 1
ATOM 919 C CA . ASN A 1 116 ? -2.033 -37.798 18.617 1.00 52.00 116 ASN A CA 1
ATOM 920 C C . ASN A 1 116 ? -0.881 -38.825 18.559 1.00 52.00 116 ASN A C 1
ATOM 922 O O . ASN A 1 116 ? -1.015 -39.933 19.062 1.00 52.00 116 ASN A O 1
ATOM 926 N N . GLN A 1 117 ? 0.261 -38.476 17.958 1.00 57.25 117 GLN A N 1
ATOM 927 C CA . GLN A 1 117 ? 1.447 -39.347 17.905 1.00 57.25 117 GLN A CA 1
ATOM 928 C C . GLN A 1 117 ? 2.386 -39.163 19.108 1.00 57.25 117 GLN A C 1
ATOM 930 O O . GLN A 1 117 ? 3.283 -39.977 19.316 1.00 57.25 117 GLN A O 1
ATOM 935 N N . SER A 1 118 ? 2.164 -38.131 19.925 1.00 52.72 118 SER A N 1
ATOM 936 C CA . SER A 1 118 ? 3.031 -37.778 21.059 1.00 52.72 118 SER A CA 1
ATOM 937 C C . SER A 1 118 ? 2.599 -38.371 22.406 1.00 52.72 118 SER A C 1
ATOM 939 O O . SER A 1 118 ? 3.149 -37.983 23.432 1.00 52.72 118 SER A O 1
ATOM 941 N N . HIS A 1 119 ? 1.649 -39.310 22.435 1.00 44.09 119 HIS A N 1
ATOM 942 C CA . HIS A 1 119 ? 1.247 -39.988 23.671 1.00 44.09 119 HIS A CA 1
ATOM 943 C C . HIS A 1 119 ? 1.215 -41.513 23.496 1.00 44.09 119 HIS A C 1
ATOM 945 O O . HIS A 1 119 ? 0.236 -42.052 22.981 1.00 44.09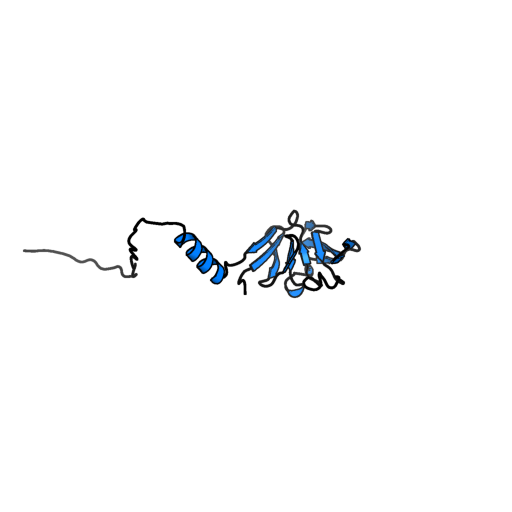 119 HIS A O 1
ATOM 951 N N . PRO A 1 120 ? 2.231 -42.252 23.971 1.00 48.47 120 PRO A N 1
ATOM 952 C CA . PRO A 1 120 ? 2.024 -43.632 24.362 1.00 48.47 120 PRO A CA 1
ATOM 953 C C . PRO A 1 120 ? 1.291 -43.667 25.716 1.00 48.47 120 PRO A C 1
ATOM 955 O O . PRO A 1 120 ? 1.834 -43.260 26.736 1.00 48.47 120 PRO A O 1
ATOM 958 N N . GLN A 1 121 ? 0.078 -44.231 25.689 1.00 47.59 121 GLN A N 1
ATOM 959 C CA . GLN A 1 121 ? -0.711 -44.760 26.816 1.00 47.59 121 GLN A CA 1
ATOM 960 C C . GLN A 1 121 ? -1.412 -43.748 27.746 1.00 47.59 121 GLN A C 1
ATOM 962 O O . GLN A 1 121 ? -0.814 -43.163 28.643 1.00 47.59 121 GLN A O 1
ATOM 967 N N . GLY A 1 122 ? -2.737 -43.641 27.598 1.00 44.22 122 GLY A N 1
ATOM 968 C CA . GLY A 1 122 ? -3.611 -42.992 28.579 1.00 44.22 122 GLY A CA 1
ATOM 969 C C . GLY A 1 122 ? -5.001 -42.693 28.025 1.00 44.22 122 GLY A C 1
ATOM 970 O O . GLY A 1 122 ? -5.236 -41.637 27.451 1.00 44.22 122 GLY A O 1
ATOM 971 N N . THR A 1 123 ? -5.914 -43.647 28.174 1.00 48.66 123 THR A N 1
ATOM 972 C CA . THR A 1 123 ? -7.329 -43.587 27.782 1.00 48.66 123 THR A CA 1
ATOM 973 C C . THR A 1 123 ? -8.070 -42.351 28.306 1.00 48.66 123 THR A C 1
ATOM 975 O O . THR A 1 123 ? -8.030 -42.089 29.506 1.00 48.66 123 THR A O 1
ATOM 978 N N . TRP A 1 124 ? -8.869 -41.708 27.449 1.00 45.97 124 TRP A N 1
ATOM 979 C CA . TRP A 1 124 ? -10.015 -40.883 27.857 1.00 45.97 124 TRP A CA 1
ATOM 980 C C . TRP A 1 124 ? -11.231 -41.226 26.983 1.00 45.97 124 TRP A C 1
ATOM 982 O O . TRP A 1 124 ? -11.079 -41.314 25.761 1.00 45.97 124 TRP A O 1
ATOM 992 N N . PRO A 1 125 ? -12.428 -41.452 27.558 1.00 47.09 125 PRO A N 1
ATOM 993 C CA . PRO A 1 125 ? -13.613 -41.765 26.776 1.00 47.09 125 PRO A CA 1
ATOM 994 C C . PRO A 1 125 ? -14.180 -40.501 26.123 1.00 47.09 125 PRO A C 1
ATOM 996 O O . PRO A 1 125 ? -14.338 -39.455 26.751 1.00 47.09 125 PRO A O 1
ATOM 999 N N . ILE A 1 126 ? -14.514 -40.632 24.844 1.00 48.34 126 ILE A N 1
ATOM 1000 C CA . ILE A 1 126 ? -15.261 -39.651 24.065 1.00 48.34 126 ILE A CA 1
ATOM 1001 C C . ILE A 1 126 ? -16.715 -39.685 24.554 1.00 48.34 126 ILE A C 1
ATOM 1003 O O . ILE A 1 126 ? -17.432 -40.645 24.286 1.00 48.34 126 ILE A O 1
ATOM 1007 N N . ALA A 1 127 ? -17.165 -38.642 25.252 1.00 42.25 127 ALA A N 1
ATOM 1008 C CA . ALA A 1 127 ? -18.587 -38.388 25.465 1.00 42.25 127 ALA A CA 1
ATOM 1009 C C . ALA A 1 127 ? -19.000 -37.193 24.598 1.00 42.25 127 ALA A C 1
ATOM 1011 O O . ALA A 1 127 ? -18.847 -36.037 24.988 1.00 42.25 127 ALA A O 1
ATOM 1012 N N . ILE A 1 128 ? -19.501 -37.480 23.395 1.00 44.25 128 ILE A N 1
ATOM 1013 C CA . ILE A 1 128 ? -20.247 -36.510 22.589 1.00 44.25 128 ILE A CA 1
ATOM 1014 C C . ILE A 1 128 ? -21.631 -36.426 23.230 1.00 44.25 128 ILE A C 1
ATOM 1016 O O . ILE A 1 128 ? -22.425 -37.359 23.119 1.00 44.25 128 ILE A O 1
ATOM 1020 N N . ARG A 1 129 ? -21.907 -35.342 23.957 1.00 37.25 129 ARG A N 1
ATOM 1021 C CA . ARG A 1 129 ? -23.260 -35.041 24.424 1.00 37.25 129 ARG A CA 1
ATOM 1022 C C . ARG A 1 129 ? -23.958 -34.248 23.324 1.00 37.25 129 ARG A C 1
ATOM 1024 O O . ARG A 1 129 ? -23.634 -33.089 23.095 1.00 37.25 129 ARG A O 1
ATOM 1031 N N . THR A 1 130 ? -24.866 -34.906 22.616 1.00 43.28 130 THR A N 1
ATOM 1032 C CA . THR A 1 130 ? -25.803 -34.280 21.683 1.00 43.28 130 THR A CA 1
ATOM 1033 C C . THR A 1 130 ? -26.768 -33.411 22.490 1.00 43.28 130 THR A C 1
ATOM 1035 O O . THR A 1 130 ? -27.569 -33.939 23.258 1.00 43.28 130 THR A O 1
ATOM 1038 N N . GLU A 1 131 ? -26.673 -32.089 22.367 1.00 40.91 131 GLU A N 1
ATOM 1039 C CA . GLU A 1 131 ? -27.730 -31.175 22.808 1.00 40.91 131 GLU A CA 1
ATOM 1040 C C . GLU A 1 131 ? -28.681 -30.950 21.630 1.00 40.91 131 GLU A C 1
ATOM 1042 O O . GLU A 1 131 ? -28.381 -30.204 20.699 1.00 40.91 131 GLU A O 1
ATOM 1047 N N . GLU A 1 132 ? -29.815 -31.649 21.652 1.00 40.97 132 G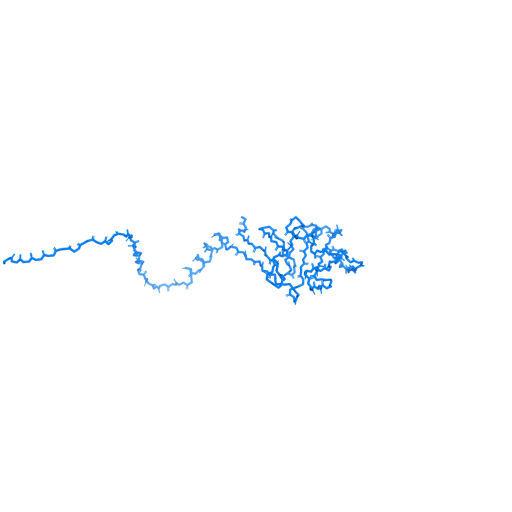LU A N 1
ATOM 1048 C CA . GLU A 1 132 ? -30.962 -31.368 20.791 1.00 40.97 132 GLU A CA 1
ATOM 1049 C C . GLU A 1 132 ? -31.843 -30.307 21.465 1.00 40.97 132 GLU A C 1
ATOM 1051 O O . GLU A 1 132 ? -32.069 -30.316 22.676 1.00 40.97 132 GLU A O 1
ATOM 1056 N N . SER A 1 133 ? -32.260 -29.335 20.664 1.00 43.44 133 SER A N 1
ATOM 1057 C CA . SER A 1 133 ? -32.915 -28.094 21.064 1.00 43.44 133 SER A CA 1
ATOM 1058 C C . SER A 1 133 ? -34.447 -28.207 21.009 1.00 43.44 133 SER A C 1
ATOM 1060 O O . SER A 1 133 ? -34.969 -28.853 20.108 1.00 43.44 133 SER A O 1
ATOM 1062 N N . ALA A 1 134 ? -35.124 -27.423 21.867 1.00 42.50 134 ALA A N 1
ATOM 1063 C CA . ALA A 1 134 ? -36.560 -27.057 21.881 1.00 42.50 134 ALA A CA 1
ATOM 1064 C C . ALA A 1 134 ? -37.526 -28.104 22.495 1.00 42.50 134 ALA A C 1
ATOM 1066 O O . ALA A 1 134 ? -37.442 -29.283 22.196 1.00 42.50 134 ALA A O 1
ATOM 1067 N N . LEU A 1 135 ? -38.469 -27.773 23.393 1.00 45.22 135 LEU A N 1
ATOM 1068 C CA . LEU A 1 135 ? -39.430 -26.652 23.438 1.00 45.22 135 LEU A CA 1
ATOM 1069 C C . LEU A 1 135 ? -39.841 -26.298 24.897 1.00 45.22 135 LEU A C 1
ATOM 1071 O O . LEU A 1 135 ? -39.814 -27.185 25.749 1.00 45.22 135 LEU A O 1
ATOM 1075 N N . PRO A 1 136 ? -40.301 -25.063 25.203 1.00 51.94 136 PRO A N 1
ATOM 1076 C CA . PRO A 1 136 ? -40.972 -24.741 26.466 1.00 51.94 136 PRO A CA 1
ATOM 1077 C C . PRO A 1 136 ? -42.511 -24.670 26.348 1.00 51.94 136 PRO A C 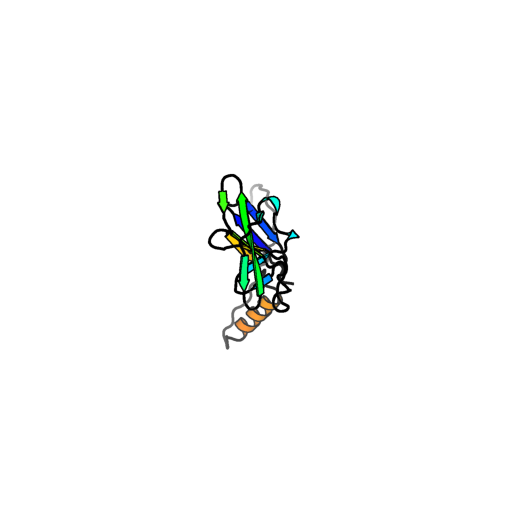1
ATOM 1079 O O . PRO A 1 136 ? -43.057 -24.505 25.258 1.00 51.94 136 PRO A O 1
ATOM 1082 N N . THR A 1 137 ? -43.166 -24.651 27.522 1.00 46.84 137 THR A N 1
ATOM 1083 C CA . THR A 1 137 ? -44.619 -24.550 27.834 1.00 46.84 137 THR A CA 1
ATOM 1084 C C . THR A 1 137 ? -45.358 -25.901 27.811 1.00 46.84 137 THR A C 1
ATOM 1086 O O . THR A 1 137 ? -45.151 -26.697 26.910 1.00 46.84 137 THR A O 1
ATOM 1089 N N . PHE A 1 138 ? -46.165 -26.292 28.804 1.00 37.28 138 PHE A N 1
ATOM 1090 C CA . PHE A 1 138 ? -47.216 -25.545 29.501 1.00 37.28 138 PHE A CA 1
ATOM 1091 C C . PHE A 1 138 ? -47.585 -26.228 30.842 1.00 37.28 138 PHE A C 1
ATOM 1093 O O . PHE A 1 138 ? -47.535 -27.449 30.965 1.00 37.28 138 PHE A O 1
ATOM 1100 N N . ASP A 1 139 ? -47.953 -25.415 31.830 1.00 48.28 139 ASP A N 1
ATOM 1101 C CA . ASP A 1 139 ? -48.434 -25.765 33.174 1.00 48.28 139 ASP A CA 1
ATOM 1102 C C . ASP A 1 139 ? -49.903 -26.235 33.148 1.00 48.28 139 ASP A C 1
ATOM 1104 O O . ASP A 1 139 ? -50.747 -25.568 32.550 1.00 48.28 139 ASP A O 1
ATOM 1108 N N . SER A 1 140 ? -50.241 -27.327 33.844 1.00 44.41 140 SER A N 1
ATOM 1109 C CA . SER A 1 140 ? -51.464 -27.336 34.661 1.00 44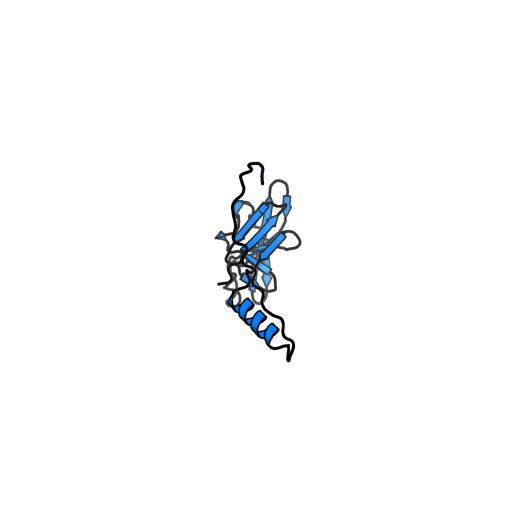.41 140 SER A CA 1
ATOM 1110 C C . SER A 1 140 ? -51.563 -28.538 35.600 1.00 44.41 140 SER A C 1
ATOM 1112 O O . SER A 1 140 ? -51.753 -29.669 35.175 1.00 44.41 140 SER A O 1
ATOM 1114 N N . SER A 1 141 ? -51.590 -28.216 36.893 1.00 46.59 141 SER A N 1
ATOM 1115 C CA . SER A 1 141 ? -52.694 -28.578 37.791 1.00 46.59 141 SER A CA 1
ATOM 1116 C C . SER A 1 141 ? -52.928 -30.058 38.172 1.00 46.59 141 SER A C 1
ATOM 1118 O O . SER A 1 141 ? -53.504 -30.832 37.422 1.00 46.59 141 SER A O 1
ATOM 1120 N N . ARG A 1 142 ? -52.764 -30.300 39.487 1.00 44.72 1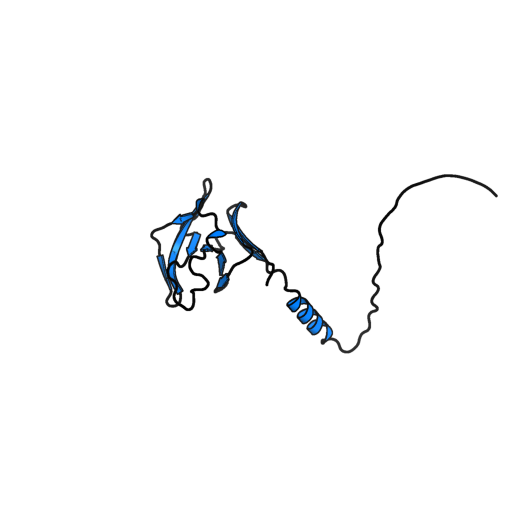42 ARG A N 1
ATOM 1121 C CA . ARG A 1 142 ? -53.846 -30.727 40.410 1.00 44.72 142 ARG A CA 1
ATOM 1122 C C . ARG A 1 142 ? -54.199 -32.236 40.517 1.00 44.72 142 ARG A C 1
ATOM 1124 O O . ARG A 1 142 ? -54.878 -32.782 39.666 1.00 44.72 142 ARG A O 1
ATOM 1131 N N . ALA A 1 143 ? -53.939 -32.746 41.735 1.00 47.19 143 ALA A N 1
ATOM 1132 C CA . ALA A 1 143 ? -54.838 -33.518 42.623 1.00 47.19 143 ALA A CA 1
ATOM 1133 C C . ALA A 1 143 ? -55.068 -35.035 42.454 1.00 47.19 143 ALA A C 1
ATOM 1135 O O . ALA A 1 143 ? -55.533 -35.463 41.409 1.00 47.19 143 ALA A O 1
ATOM 1136 N N . HIS A 1 144 ? -54.980 -35.704 43.624 1.00 47.69 144 HIS A N 1
ATOM 1137 C CA . HIS A 1 144 ? -55.698 -36.911 44.096 1.00 47.69 144 HIS A CA 1
ATOM 1138 C C . HIS A 1 144 ? -55.402 -38.211 43.316 1.00 47.69 144 HIS A C 1
ATOM 1140 O O . HIS A 1 144 ? -55.285 -38.195 42.100 1.00 47.69 144 HIS A O 1
ATOM 1146 N N . ASP A 1 145 ? -55.226 -39.383 43.920 1.00 48.53 145 ASP A N 1
ATOM 1147 C CA . ASP A 1 145 ? -55.563 -39.943 45.237 1.00 48.53 145 ASP A CA 1
ATOM 1148 C C . ASP A 1 145 ? -54.505 -41.016 45.573 1.00 48.53 145 ASP A C 1
ATOM 1150 O O . ASP A 1 145 ? -54.068 -41.711 44.621 1.00 48.53 145 ASP A O 1
#